Protein AF-A0A7Y6ADG8-F1 (afdb_monomer)

Mean predicted aligned error: 4.76 Å

Radius of gyration: 18.98 Å; Cα contacts (8 Å, |Δi|>4): 24; chains: 1; bounding box: 40×22×49 Å

Nearest PDB structures (foldseek):
  4hri-assembly1_B  TM=6.954E-01  e=3.457E+00  Nostoc sp. PCC 7120 = FACHB-418
  4hri-assembly1_A  TM=6.974E-01  e=5.193E+00  Nostoc sp. PCC 7120 = FACHB-418
  4yrv-ass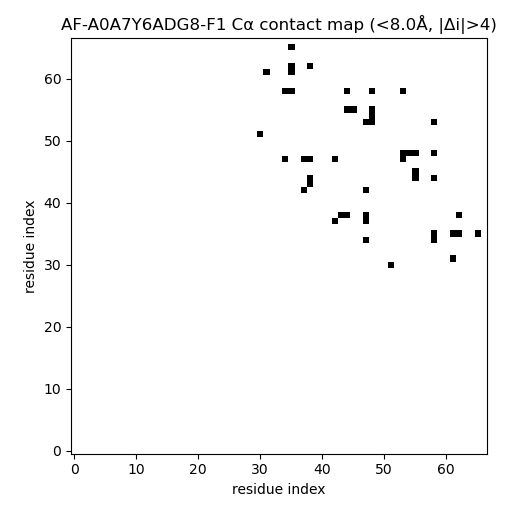embly1_B  TM=6.835E-01  e=6.365E+00  Nostoc sp. PCC 7120 = FACHB-418
  4yrv-assembly1_A  TM=6.819E-01  e=7.290E+00  Nostoc sp. PCC 7120 = FACHB-418

Sequence (67 aa):
MEHSEAAEDLVRAAKAYRRTEKAHEEARQALKQAAVAALAAGVKQSEVVRTTGWTREYLRRLRKKTA

pLDDT: mean 92.67, std 10.62, range [49.97, 98.12]

Structure (mmCIF, N/CA/C/O backbone):
data_AF-A0A7Y6ADG8-F1
#
_entry.id   AF-A0A7Y6ADG8-F1
#
loop_
_atom_site.group_PDB
_atom_site.id
_atom_site.type_symbol
_atom_site.label_atom_id
_atom_site.label_alt_id
_atom_site.label_comp_id
_atom_site.label_asym_id
_atom_site.label_entity_id
_atom_site.label_seq_id
_atom_site.pdbx_PDB_ins_code
_atom_site.Cartn_x
_atom_site.Cartn_y
_atom_site.Cartn_z
_atom_site.occupancy
_atom_site.B_iso_or_equiv
_atom_site.auth_seq_id
_atom_site.auth_comp_id
_atom_site.auth_asym_id
_atom_site.auth_atom_id
_atom_site.pdbx_PDB_model_num
ATOM 1 N N . MET A 1 1 ? 27.444 -10.739 -33.941 1.00 49.97 1 MET A N 1
ATOM 2 C CA . MET A 1 1 ? 26.972 -9.550 -33.197 1.00 49.97 1 MET A CA 1
ATOM 3 C C . MET A 1 1 ? 25.526 -9.796 -32.768 1.00 49.97 1 MET A C 1
ATOM 5 O O . MET A 1 1 ? 24.629 -9.207 -33.339 1.00 49.97 1 MET A O 1
ATOM 9 N N . GLU A 1 2 ? 25.286 -10.689 -31.803 1.00 55.38 2 GLU A N 1
ATOM 10 C CA . GLU A 1 2 ? 23.924 -10.967 -31.279 1.00 55.38 2 GLU A CA 1
ATOM 11 C C . GLU A 1 2 ? 23.716 -10.426 -29.853 1.00 55.38 2 GLU A C 1
ATOM 13 O O . GLU A 1 2 ? 22.643 -10.528 -29.272 1.00 55.38 2 GLU A O 1
ATOM 18 N N . HIS A 1 3 ? 24.738 -9.795 -29.272 1.00 59.25 3 HIS A N 1
ATOM 19 C CA . HIS A 1 3 ? 24.671 -9.277 -27.906 1.00 59.25 3 HIS A CA 1
ATOM 20 C C . HIS A 1 3 ? 23.821 -8.002 -27.765 1.00 59.25 3 HIS A C 1
ATOM 22 O O . HIS A 1 3 ? 23.501 -7.635 -26.639 1.00 59.25 3 HIS A O 1
ATOM 28 N N . SER A 1 4 ? 23.458 -7.316 -28.857 1.00 73.94 4 SER A N 1
ATOM 29 C CA . SER A 1 4 ? 22.731 -6.040 -28.781 1.00 73.94 4 SER A CA 1
ATOM 30 C C . SER A 1 4 ? 21.242 -6.216 -28.484 1.00 73.94 4 SER A C 1
ATOM 32 O O . SER A 1 4 ? 20.725 -5.507 -27.630 1.00 73.94 4 SER A O 1
ATOM 34 N N . GLU A 1 5 ? 20.565 -7.184 -29.109 1.00 81.19 5 GLU A N 1
ATOM 35 C CA . GLU A 1 5 ? 19.121 -7.398 -28.922 1.00 81.19 5 GLU A CA 1
ATOM 36 C C . GLU A 1 5 ? 18.807 -7.930 -27.517 1.00 81.19 5 GLU A C 1
ATOM 38 O O . GLU A 1 5 ? 18.008 -7.343 -26.792 1.00 81.19 5 GLU A O 1
ATOM 43 N N . ALA A 1 6 ? 19.544 -8.948 -27.060 1.00 91.38 6 ALA A N 1
ATOM 44 C CA . ALA A 1 6 ? 19.397 -9.470 -25.701 1.00 91.38 6 ALA A CA 1
ATOM 45 C C . ALA A 1 6 ? 19.716 -8.415 -24.622 1.00 91.38 6 ALA A C 1
ATOM 47 O O . ALA A 1 6 ? 19.067 -8.367 -23.573 1.00 91.38 6 ALA A O 1
ATOM 48 N N . ALA A 1 7 ? 20.703 -7.543 -24.867 1.00 92.44 7 ALA A N 1
ATOM 49 C CA . ALA A 1 7 ? 21.012 -6.441 -23.959 1.00 92.44 7 ALA A CA 1
ATOM 50 C C . ALA A 1 7 ? 19.898 -5.382 -23.947 1.00 92.44 7 ALA A C 1
ATOM 52 O O . ALA A 1 7 ? 19.540 -4.877 -22.879 1.00 92.44 7 ALA A O 1
ATOM 53 N N . GLU A 1 8 ? 19.321 -5.057 -25.103 1.00 94.25 8 GLU A N 1
ATOM 54 C CA . GLU A 1 8 ? 18.181 -4.148 -25.195 1.00 94.25 8 GLU A CA 1
ATOM 55 C C . GLU A 1 8 ? 16.945 -4.699 -24.481 1.00 94.25 8 GLU A C 1
ATOM 57 O O . GLU A 1 8 ? 16.305 -3.963 -23.723 1.00 94.25 8 GLU A O 1
ATOM 62 N N . ASP A 1 9 ? 16.638 -5.983 -24.655 1.00 95.75 9 ASP A N 1
ATOM 63 C CA . ASP A 1 9 ? 15.517 -6.644 -23.989 1.00 95.75 9 ASP A CA 1
ATOM 64 C C . ASP A 1 9 ? 15.691 -6.663 -22.471 1.00 95.75 9 ASP A C 1
ATOM 66 O O . ASP A 1 9 ? 14.761 -6.315 -21.735 1.00 95.75 9 ASP A O 1
ATOM 70 N N . LEU A 1 10 ? 16.904 -6.948 -21.984 1.00 96.19 10 LEU A N 1
ATOM 71 C CA . LEU A 1 10 ? 17.225 -6.848 -20.562 1.00 96.19 10 LEU A CA 1
ATOM 72 C C . LEU A 1 10 ? 16.999 -5.424 -20.033 1.00 96.19 10 LEU A C 1
ATOM 74 O O . LEU A 1 10 ? 16.398 -5.240 -18.971 1.00 96.19 10 LEU A O 1
ATOM 78 N N . VAL A 1 11 ? 17.442 -4.397 -20.766 1.00 97.62 11 VAL A N 1
ATOM 79 C CA . VAL A 1 11 ? 17.238 -2.995 -20.370 1.00 97.62 11 VAL A CA 1
ATOM 80 C C . VAL A 1 11 ? 15.749 -2.645 -20.329 1.00 97.62 11 VAL A C 1
ATOM 82 O O . VAL A 1 11 ? 15.306 -1.982 -19.384 1.00 97.62 11 VAL A O 1
ATOM 85 N N . ARG A 1 12 ? 14.961 -3.086 -21.316 1.00 97.25 12 ARG A N 1
ATOM 86 C CA . ARG A 1 12 ? 13.507 -2.866 -21.361 1.00 97.25 12 ARG A CA 1
ATOM 87 C C . ARG A 1 12 ? 12.814 -3.553 -20.184 1.00 97.25 12 ARG A C 1
ATOM 89 O O . ARG A 1 12 ? 12.071 -2.888 -19.457 1.00 97.25 12 ARG A O 1
ATOM 96 N N . ALA A 1 13 ? 13.122 -4.824 -19.932 1.00 97.81 13 ALA A N 1
ATOM 97 C CA . ALA A 1 13 ? 12.577 -5.586 -18.811 1.00 97.81 13 ALA A CA 1
ATOM 98 C C . ALA A 1 13 ? 12.939 -4.948 -17.45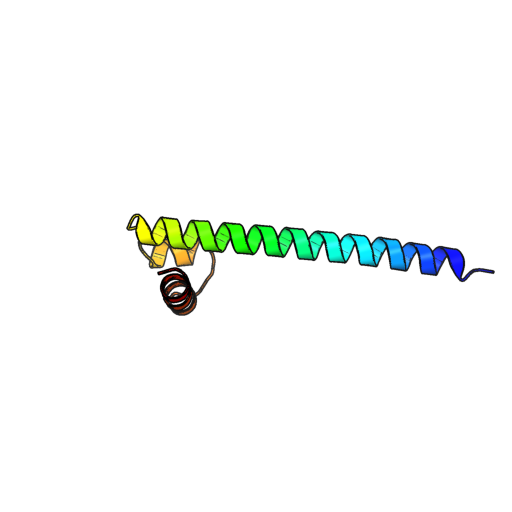8 1.00 97.81 13 ALA A C 1
ATOM 100 O O . ALA A 1 13 ? 12.067 -4.727 -16.616 1.00 97.81 13 ALA A O 1
ATOM 101 N N . ALA A 1 14 ? 14.198 -4.543 -17.269 1.00 98.12 14 ALA A N 1
ATOM 102 C CA . ALA A 1 14 ? 14.650 -3.901 -16.036 1.00 98.12 14 ALA A CA 1
ATOM 103 C C . ALA A 1 14 ? 13.994 -2.530 -15.797 1.00 98.12 14 ALA A C 1
ATOM 105 O O . ALA A 1 14 ? 13.786 -2.134 -14.645 1.00 98.12 14 ALA A O 1
ATOM 106 N N . LYS A 1 15 ? 13.680 -1.776 -16.859 1.00 98.06 15 LYS A N 1
ATOM 107 C CA . LYS A 1 15 ? 12.918 -0.520 -16.759 1.00 98.06 15 LYS A CA 1
ATOM 108 C C . LYS A 1 15 ? 11.459 -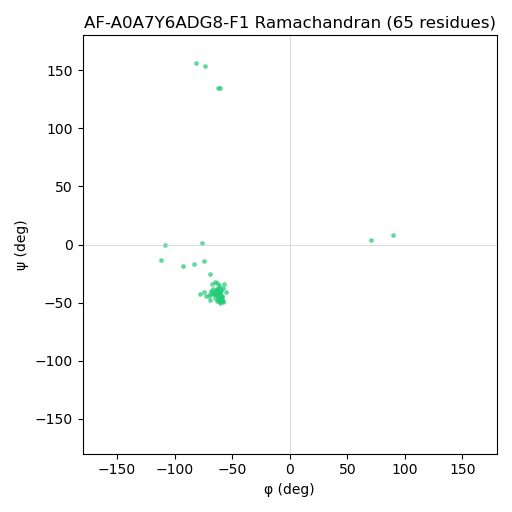0.783 -16.392 1.00 98.06 15 LYS A C 1
ATOM 110 O O . LYS A 1 15 ? 10.938 -0.098 -15.513 1.00 98.06 15 LYS A O 1
ATOM 115 N N . ALA A 1 16 ? 10.822 -1.767 -17.025 1.00 97.94 16 ALA A N 1
ATOM 116 C CA . ALA A 1 16 ? 9.447 -2.154 -16.720 1.00 97.94 16 ALA A CA 1
ATOM 117 C C . ALA A 1 16 ? 9.308 -2.595 -15.256 1.00 97.94 16 ALA A C 1
ATOM 119 O O . ALA A 1 16 ? 8.468 -2.055 -14.541 1.00 97.94 16 ALA A O 1
ATOM 120 N N . TYR A 1 17 ? 10.210 -3.459 -14.786 1.00 97.44 17 TYR A N 1
ATOM 121 C CA . TYR A 1 17 ? 10.259 -3.902 -13.393 1.00 97.44 17 TYR A CA 1
ATOM 122 C C . TYR A 1 17 ? 10.421 -2.734 -12.409 1.00 97.44 17 TYR A C 1
ATOM 124 O O . TYR A 1 17 ? 9.659 -2.587 -11.458 1.00 97.44 17 TYR A O 1
ATOM 132 N N . ARG A 1 18 ? 11.378 -1.829 -12.656 1.00 98.06 18 ARG A N 1
ATOM 133 C CA . ARG A 1 18 ? 11.567 -0.648 -11.795 1.00 98.06 18 ARG A CA 1
ATOM 134 C C . ARG A 1 18 ? 10.339 0.262 -11.774 1.00 98.06 18 ARG A C 1
ATOM 136 O O . ARG A 1 18 ? 10.031 0.852 -10.741 1.00 98.06 18 ARG A O 1
ATOM 143 N N . ARG A 1 19 ? 9.630 0.379 -12.899 1.00 97.69 19 ARG A N 1
ATOM 144 C CA . ARG A 1 19 ? 8.386 1.149 -12.978 1.00 97.69 19 ARG A CA 1
ATOM 145 C C . ARG A 1 19 ? 7.276 0.501 -12.153 1.00 97.69 19 ARG A C 1
ATOM 147 O O . ARG A 1 19 ? 6.569 1.228 -11.460 1.00 97.69 19 ARG A O 1
ATOM 154 N N . THR A 1 20 ? 7.127 -0.822 -12.204 1.00 97.88 20 THR A N 1
ATOM 155 C CA . THR A 1 20 ? 6.116 -1.526 -11.403 1.00 97.88 20 THR A CA 1
ATOM 156 C C . THR A 1 20 ? 6.438 -1.467 -9.918 1.00 97.88 20 THR A C 1
ATOM 158 O O . THR A 1 20 ? 5.537 -1.200 -9.133 1.00 97.88 20 THR A O 1
ATOM 161 N N . GLU A 1 21 ? 7.709 -1.602 -9.533 1.00 98.06 21 GLU A N 1
ATOM 162 C CA . GLU A 1 21 ? 8.140 -1.433 -8.140 1.00 98.06 21 GLU A CA 1
ATOM 163 C C . GLU A 1 21 ? 7.820 -0.031 -7.619 1.00 98.06 21 GLU A C 1
ATOM 165 O O . GLU A 1 21 ? 7.260 0.120 -6.534 1.00 98.06 21 GLU A O 1
ATOM 170 N N . LYS A 1 22 ? 8.100 1.005 -8.420 1.00 97.75 22 LYS A N 1
ATOM 171 C CA . LYS A 1 22 ? 7.755 2.383 -8.060 1.00 97.75 22 LYS A CA 1
ATOM 172 C C . LYS A 1 22 ? 6.243 2.562 -7.893 1.00 97.75 22 LYS A C 1
ATOM 174 O O . LYS A 1 22 ? 5.815 3.097 -6.877 1.00 97.75 22 LYS A O 1
ATOM 179 N N . ALA A 1 23 ? 5.446 2.087 -8.850 1.00 97.50 23 ALA A N 1
ATOM 180 C CA . ALA A 1 23 ? 3.987 2.187 -8.785 1.00 97.50 23 ALA A CA 1
ATOM 181 C C . ALA A 1 23 ? 3.406 1.413 -7.588 1.00 97.50 23 ALA A C 1
ATOM 183 O O . ALA A 1 23 ? 2.489 1.888 -6.920 1.00 97.50 23 ALA A O 1
ATOM 184 N N . HIS A 1 24 ? 3.960 0.238 -7.285 1.00 97.44 24 HIS A N 1
ATOM 185 C CA . HIS A 1 24 ? 3.571 -0.550 -6.124 1.00 97.44 24 HIS A CA 1
ATOM 186 C C . HIS A 1 24 ? 3.928 0.164 -4.816 1.00 97.44 24 HIS A C 1
ATOM 188 O O . HIS A 1 24 ? 3.101 0.213 -3.906 1.00 97.44 24 HIS A O 1
ATOM 194 N N . GLU A 1 25 ? 5.116 0.766 -4.714 1.00 97.50 25 GLU A N 1
ATOM 195 C CA . GLU A 1 25 ? 5.496 1.526 -3.524 1.00 97.50 25 GLU A CA 1
ATOM 196 C C . GLU A 1 25 ? 4.623 2.778 -3.349 1.00 97.50 25 GLU A C 1
ATOM 198 O O . GLU A 1 25 ? 4.153 3.037 -2.243 1.00 97.50 25 GLU A O 1
ATOM 203 N N . GLU A 1 26 ? 4.308 3.506 -4.423 1.00 97.81 26 GLU A N 1
ATOM 204 C CA . GLU A 1 26 ? 3.365 4.635 -4.390 1.00 97.81 26 GLU A CA 1
ATOM 205 C C . GLU A 1 26 ? 1.975 4.196 -3.902 1.00 97.81 26 GLU A C 1
ATOM 207 O O . GLU A 1 26 ? 1.428 4.791 -2.969 1.00 97.81 26 GLU A O 1
ATOM 212 N N . ALA A 1 27 ? 1.436 3.101 -4.449 1.00 97.56 27 ALA A N 1
ATOM 213 C CA . ALA A 1 27 ? 0.169 2.526 -4.000 1.00 97.56 27 ALA A CA 1
ATOM 214 C C . ALA A 1 27 ? 0.225 2.089 -2.526 1.00 97.56 27 ALA A C 1
ATOM 216 O O . ALA A 1 27 ? -0.711 2.325 -1.757 1.00 97.56 27 ALA A O 1
ATOM 217 N N . ARG A 1 28 ? 1.347 1.504 -2.094 1.00 96.12 28 ARG A N 1
ATOM 218 C CA . ARG A 1 28 ? 1.573 1.103 -0.703 1.00 96.12 28 ARG A CA 1
ATOM 219 C C . ARG A 1 28 ? 1.572 2.303 0.237 1.00 96.12 28 ARG A C 1
ATOM 221 O O . ARG A 1 28 ? 1.015 2.211 1.332 1.00 96.12 28 ARG A O 1
ATOM 228 N N . GLN A 1 29 ? 2.192 3.414 -0.154 1.00 96.88 29 GLN A N 1
ATOM 229 C CA . GLN A 1 29 ? 2.203 4.641 0.643 1.00 96.88 29 GLN A CA 1
ATOM 230 C C . GLN A 1 29 ? 0.817 5.290 0.701 1.00 96.88 29 GLN A C 1
ATOM 232 O O . GLN A 1 29 ? 0.370 5.646 1.793 1.00 96.88 29 GLN A O 1
ATOM 237 N N . ALA A 1 30 ? 0.094 5.343 -0.420 1.00 97.38 30 ALA A N 1
ATOM 238 C CA . ALA A 1 30 ? -1.288 5.819 -0.452 1.00 97.38 30 ALA A CA 1
ATOM 239 C C . ALA A 1 30 ? -2.197 4.987 0.473 1.00 97.38 30 ALA A C 1
ATOM 241 O O . ALA A 1 30 ? -2.945 5.543 1.280 1.00 97.38 30 ALA A O 1
ATOM 242 N N . LEU A 1 31 ? -2.069 3.654 0.446 1.00 97.12 31 LEU A N 1
ATOM 243 C CA . LEU A 1 31 ? -2.834 2.766 1.325 1.00 97.12 31 LEU A CA 1
ATOM 244 C C . LEU A 1 31 ? -2.502 2.988 2.808 1.00 97.12 31 LEU A C 1
ATOM 246 O O . LEU A 1 31 ? -3.400 2.971 3.649 1.00 97.12 31 LEU A O 1
ATOM 250 N N . LYS A 1 32 ? -1.228 3.234 3.148 1.00 96.94 32 LYS A N 1
ATOM 251 C CA . LYS A 1 32 ? -0.824 3.559 4.528 1.00 96.94 32 LYS A CA 1
ATOM 252 C C . LYS A 1 32 ? -1.481 4.851 5.003 1.00 96.94 32 LYS A C 1
ATOM 254 O O . LYS A 1 32 ? -2.032 4.871 6.101 1.00 96.94 32 LYS A O 1
ATOM 259 N N . GLN A 1 33 ? -1.438 5.902 4.186 1.00 96.25 33 GLN A N 1
ATOM 260 C CA . GLN A 1 33 ? -2.039 7.196 4.515 1.00 96.25 33 GLN A CA 1
ATOM 261 C C . GLN A 1 33 ? -3.554 7.068 4.708 1.00 96.25 33 GLN A C 1
ATOM 263 O O . GLN A 1 33 ? -4.075 7.508 5.731 1.00 96.25 33 GLN A O 1
ATOM 268 N N . ALA A 1 34 ? -4.242 6.381 3.792 1.00 97.19 34 ALA A N 1
ATOM 269 C CA . ALA A 1 34 ? -5.676 6.125 3.899 1.00 97.19 34 ALA A CA 1
ATOM 270 C C . ALA A 1 34 ? -6.030 5.318 5.161 1.00 97.19 34 ALA A C 1
ATOM 272 O O . ALA A 1 34 ? -6.984 5.653 5.862 1.00 97.19 34 ALA A O 1
ATOM 273 N N . ALA A 1 35 ? -5.236 4.297 5.502 1.00 96.88 35 ALA A N 1
ATOM 274 C CA . ALA A 1 35 ? -5.437 3.508 6.715 1.00 96.88 35 ALA A CA 1
ATOM 275 C C . ALA A 1 35 ? -5.262 4.347 7.993 1.00 96.88 35 ALA A C 1
ATOM 277 O O . ALA A 1 35 ? -6.059 4.218 8.923 1.00 96.88 35 ALA A O 1
ATOM 278 N N . VAL A 1 36 ? -4.248 5.218 8.052 1.00 96.00 36 VAL A N 1
ATOM 279 C CA . VAL A 1 36 ? -4.044 6.126 9.195 1.00 96.00 36 VAL A CA 1
ATOM 280 C C . VAL A 1 36 ? -5.195 7.125 9.308 1.00 96.00 36 VAL A C 1
ATOM 282 O O . VAL A 1 36 ? -5.737 7.286 10.401 1.00 96.00 36 VAL A O 1
ATOM 285 N N . ALA A 1 37 ? -5.612 7.737 8.198 1.00 95.88 37 ALA A N 1
ATOM 286 C CA . ALA A 1 37 ? -6.737 8.669 8.169 1.00 95.88 37 ALA A CA 1
ATOM 287 C C . ALA A 1 37 ? -8.047 8.004 8.622 1.00 95.88 37 ALA A C 1
ATOM 289 O O . ALA A 1 37 ? -8.757 8.553 9.460 1.00 95.88 37 ALA A O 1
ATOM 290 N N . ALA A 1 38 ? -8.333 6.786 8.152 1.00 96.75 38 ALA A N 1
ATOM 291 C CA . ALA A 1 38 ? -9.500 6.015 8.577 1.00 96.75 38 ALA A CA 1
ATOM 292 C C . ALA A 1 38 ? -9.486 5.735 10.090 1.00 96.75 38 ALA A C 1
ATOM 294 O O . ALA A 1 38 ? -10.494 5.930 10.770 1.00 96.75 38 ALA A O 1
ATOM 295 N N . LEU A 1 39 ? -8.337 5.328 10.642 1.00 95.56 39 LEU A N 1
ATOM 296 C CA . LEU A 1 39 ? -8.187 5.117 12.085 1.00 95.56 39 LEU A CA 1
ATOM 297 C C . LEU A 1 39 ? -8.374 6.417 12.881 1.00 95.56 39 LEU A C 1
ATOM 299 O O . LEU A 1 39 ? -8.967 6.379 13.957 1.00 95.56 39 LEU A O 1
ATOM 303 N N . ALA A 1 40 ? -7.879 7.550 12.375 1.00 94.56 40 ALA A N 1
ATOM 304 C CA . ALA A 1 40 ? -8.061 8.861 12.998 1.00 94.56 40 ALA A CA 1
ATOM 305 C C . ALA A 1 40 ? -9.529 9.323 12.957 1.00 94.56 40 ALA A C 1
ATOM 307 O O . ALA A 1 40 ? -10.009 9.922 13.913 1.00 94.56 40 ALA A O 1
ATOM 308 N N . ALA A 1 41 ? -10.261 8.966 11.898 1.00 96.44 41 ALA A N 1
ATOM 309 C CA . ALA A 1 41 ? -11.695 9.208 11.751 1.00 96.44 41 ALA A CA 1
ATOM 310 C C . ALA A 1 41 ? -12.583 8.246 12.573 1.00 96.44 41 ALA A C 1
ATOM 312 O O . ALA A 1 41 ? -13.806 8.326 12.503 1.00 96.44 41 ALA A O 1
ATOM 313 N N . GLY A 1 42 ? -11.993 7.325 13.346 1.00 96.44 42 GLY A N 1
ATOM 314 C CA . GLY A 1 42 ? -12.729 6.410 14.223 1.00 96.44 42 GLY A CA 1
ATOM 315 C C . GLY A 1 42 ? -13.159 5.088 13.579 1.00 96.44 42 GLY A C 1
ATOM 316 O O . GLY A 1 42 ? -13.877 4.312 14.216 1.00 96.44 42 GLY A O 1
ATOM 317 N N . VAL A 1 43 ? -12.706 4.776 12.358 1.00 97.19 43 VAL A N 1
ATOM 318 C CA . VAL A 1 43 ? -12.947 3.460 11.744 1.00 97.19 43 VAL A CA 1
ATOM 319 C C . VAL A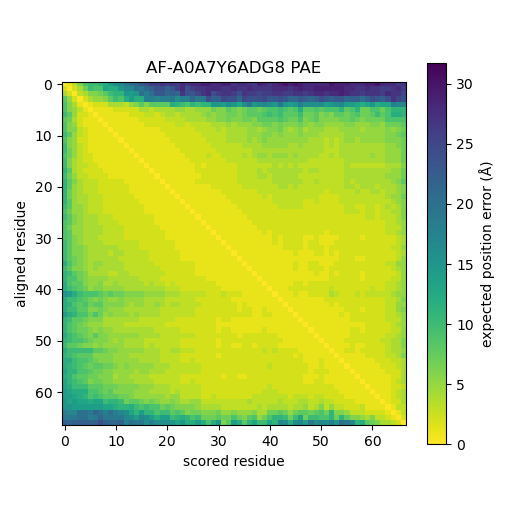 1 43 ? -12.327 2.368 12.616 1.00 97.19 43 VAL A C 1
ATOM 321 O O . VAL A 1 43 ? -11.182 2.467 13.071 1.00 97.19 43 VAL A O 1
ATOM 324 N N . LYS A 1 44 ? -13.084 1.289 12.853 1.00 96.81 44 LYS A N 1
ATOM 325 C CA . LYS A 1 44 ? -12.638 0.191 13.716 1.00 96.81 44 LYS A CA 1
ATOM 326 C C . LYS A 1 44 ? -11.396 -0.475 13.129 1.00 96.81 44 LYS A C 1
ATOM 328 O O . LYS A 1 44 ? -11.358 -0.855 11.962 1.00 96.81 44 LYS A O 1
ATOM 333 N N . GLN A 1 45 ? -10.401 -0.734 13.974 1.00 96.25 45 GLN A N 1
ATOM 334 C CA . GLN A 1 45 ? -9.158 -1.380 13.547 1.00 96.25 45 GLN A CA 1
ATOM 335 C C . GLN A 1 45 ? -9.391 -2.750 12.883 1.00 96.25 45 GLN A C 1
ATOM 337 O O . GLN A 1 45 ? -8.673 -3.103 11.955 1.00 96.25 45 GLN A O 1
ATOM 342 N N . SER A 1 46 ? -10.396 -3.518 13.319 1.00 97.25 46 SER A N 1
ATOM 343 C CA . SER A 1 46 ? -10.766 -4.801 12.698 1.00 97.25 46 SER A CA 1
ATOM 344 C C . SER A 1 46 ? -11.249 -4.661 11.255 1.00 97.25 46 SER A C 1
ATOM 346 O O . SER A 1 46 ? -10.998 -5.546 10.442 1.00 97.25 46 SER A O 1
ATOM 348 N N . GLU A 1 47 ? -11.918 -3.560 10.932 1.00 97.81 47 GLU A N 1
ATOM 349 C CA . GLU A 1 47 ? -12.369 -3.261 9.579 1.00 97.81 47 GLU A CA 1
ATOM 350 C C . GLU A 1 47 ? -11.193 -2.871 8.686 1.00 97.81 47 GLU A C 1
ATOM 352 O O . GLU A 1 47 ? -11.041 -3.432 7.606 1.00 97.81 47 GLU A O 1
ATOM 357 N N . VAL A 1 48 ? -10.284 -2.026 9.181 1.00 97.44 48 VAL A N 1
ATOM 358 C CA . VAL A 1 48 ? -9.055 -1.677 8.451 1.00 97.44 48 VAL A CA 1
ATOM 359 C C . VAL A 1 48 ? -8.196 -2.920 8.177 1.00 97.44 48 VAL A C 1
ATOM 361 O O .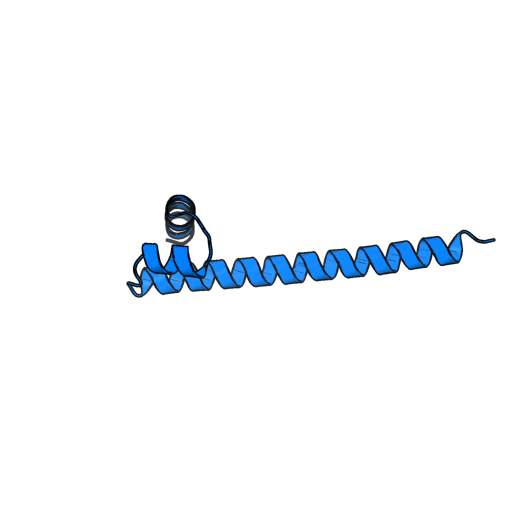 VAL A 1 48 ? -7.670 -3.069 7.077 1.00 97.44 48 VAL A O 1
ATOM 364 N N . VAL A 1 49 ? -8.090 -3.852 9.131 1.00 97.94 49 VAL A N 1
ATOM 365 C CA . VAL A 1 49 ? -7.434 -5.161 8.923 1.00 97.94 49 VAL A CA 1
ATOM 366 C C . VAL A 1 49 ? -8.094 -5.943 7.792 1.00 97.94 49 VAL A C 1
ATOM 368 O O . VAL A 1 49 ? -7.399 -6.423 6.903 1.00 97.94 49 VAL A O 1
ATOM 371 N N . ARG A 1 50 ? -9.427 -6.060 7.806 1.00 97.81 50 ARG A N 1
ATOM 372 C CA . ARG A 1 50 ? -10.174 -6.805 6.784 1.00 97.81 50 ARG A CA 1
ATOM 373 C C . ARG A 1 50 ? -9.970 -6.210 5.389 1.00 97.81 50 ARG A C 1
ATOM 375 O O . ARG A 1 50 ? -9.800 -6.965 4.443 1.00 97.81 50 ARG A O 1
ATOM 382 N N . THR A 1 51 ? -9.963 -4.884 5.274 1.00 97.31 51 THR A N 1
ATOM 383 C CA . THR A 1 51 ? -9.808 -4.184 3.990 1.00 97.31 51 THR A CA 1
ATOM 384 C C . THR A 1 51 ? -8.376 -4.228 3.459 1.00 97.31 51 THR A C 1
ATOM 386 O O . THR A 1 51 ? -8.170 -4.392 2.264 1.00 97.31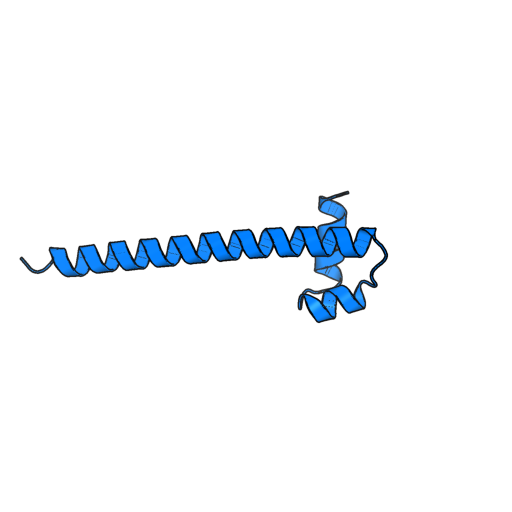 51 THR A O 1
ATOM 389 N N . THR A 1 52 ? -7.373 -4.072 4.328 1.00 96.38 52 THR A N 1
ATOM 390 C CA . THR A 1 52 ? -5.962 -3.971 3.906 1.00 96.38 52 THR A CA 1
ATOM 391 C C . THR A 1 52 ? -5.224 -5.310 3.884 1.00 96.38 52 THR A C 1
ATOM 393 O O . THR A 1 52 ? -4.150 -5.405 3.296 1.00 96.38 52 THR A O 1
ATOM 396 N N . GLY A 1 53 ? -5.742 -6.328 4.577 1.00 97.00 53 GLY A N 1
ATOM 397 C CA . GLY A 1 53 ? -5.032 -7.582 4.839 1.00 97.00 53 GLY A CA 1
ATOM 398 C C . GLY A 1 53 ? -3.875 -7.448 5.840 1.00 97.00 53 GLY A C 1
ATOM 399 O O . GLY A 1 53 ? -3.157 -8.416 6.088 1.00 97.00 53 GLY A O 1
ATOM 400 N N . TRP A 1 54 ? -3.655 -6.268 6.430 1.00 96.81 54 TRP A N 1
ATOM 401 C CA . TRP A 1 54 ? -2.578 -6.061 7.397 1.00 96.81 54 TRP A CA 1
ATOM 402 C C . TRP A 1 54 ? -2.951 -6.541 8.791 1.00 96.81 54 TRP A C 1
ATOM 404 O O . TRP A 1 54 ? -4.112 -6.570 9.182 1.00 96.81 54 TRP A O 1
ATOM 414 N N . THR A 1 55 ? -1.942 -6.856 9.599 1.00 97.31 55 THR A N 1
ATOM 415 C CA . THR A 1 55 ? -2.173 -7.241 10.992 1.00 97.31 55 THR A CA 1
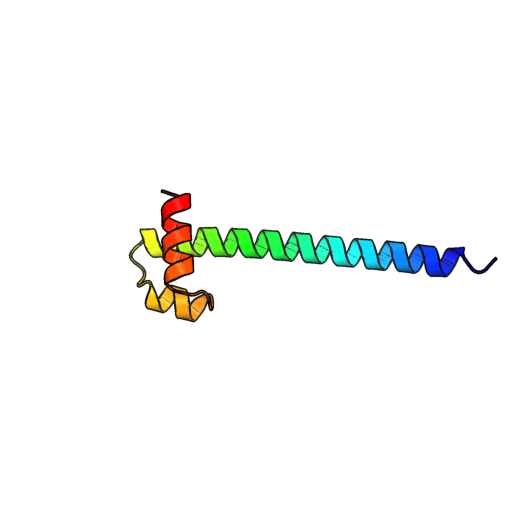ATOM 416 C C . THR A 1 55 ? -2.548 -6.031 11.850 1.00 97.31 55 THR A C 1
ATOM 418 O O . THR A 1 55 ? -2.130 -4.896 11.598 1.00 97.31 55 THR A O 1
ATOM 421 N N . ARG A 1 56 ? -3.287 -6.274 12.943 1.00 95.50 56 ARG A N 1
ATOM 422 C CA . ARG A 1 56 ? -3.571 -5.233 13.950 1.00 95.50 56 ARG A CA 1
ATOM 423 C C . ARG A 1 56 ? -2.283 -4.607 14.481 1.00 95.50 56 ARG A C 1
ATOM 425 O O . ARG A 1 56 ? -2.201 -3.391 14.635 1.00 95.50 56 ARG A O 1
ATOM 432 N N . GLU A 1 57 ? -1.267 -5.431 14.722 1.00 96.69 57 GLU A N 1
ATOM 433 C CA . GLU A 1 57 ? 0.019 -4.966 15.231 1.00 96.69 57 GLU A CA 1
ATOM 434 C C . GLU A 1 57 ? 0.728 -4.032 14.242 1.00 96.69 57 GLU A C 1
ATOM 436 O O . GLU A 1 57 ? 1.260 -2.999 14.650 1.00 96.69 57 GLU A O 1
ATOM 441 N N . TYR A 1 58 ? 0.674 -4.331 12.940 1.00 95.75 58 TYR A N 1
ATOM 442 C CA . TYR A 1 58 ? 1.214 -3.442 11.915 1.00 95.75 58 TYR A CA 1
ATOM 443 C C . TYR A 1 58 ? 0.519 -2.075 11.926 1.00 95.75 58 TYR A C 1
ATOM 445 O O . TYR A 1 58 ? 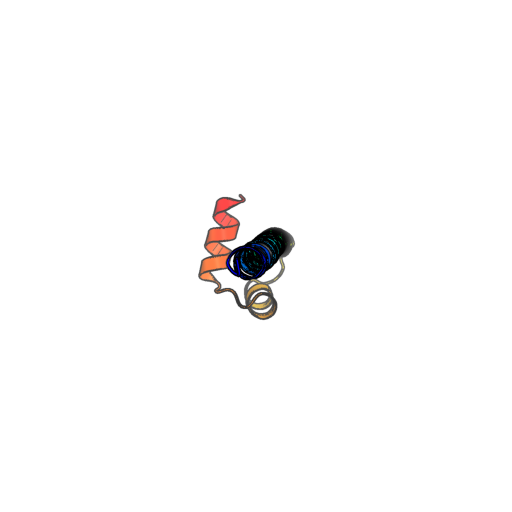1.192 -1.047 12.003 1.00 95.75 58 TYR A O 1
ATOM 453 N N . LEU A 1 59 ? -0.818 -2.057 11.950 1.00 94.88 59 LEU A N 1
ATOM 454 C CA . LEU A 1 59 ? -1.607 -0.820 12.019 1.00 94.88 59 LEU A CA 1
ATOM 455 C C . LEU A 1 59 ? -1.304 0.002 13.280 1.00 94.88 59 LEU A C 1
ATOM 457 O O . LEU A 1 59 ? -1.212 1.227 13.215 1.00 94.88 59 LEU A O 1
ATOM 461 N N . ARG A 1 60 ? -1.092 -0.659 14.425 1.00 92.75 60 ARG A N 1
ATOM 462 C CA . ARG A 1 60 ? -0.717 0.007 15.681 1.00 92.75 60 ARG A CA 1
ATOM 463 C C . ARG A 1 60 ? 0.632 0.713 15.560 1.00 92.75 60 ARG A C 1
ATOM 465 O O . ARG A 1 60 ? 0.761 1.856 15.996 1.00 92.75 60 ARG A O 1
ATOM 472 N N . ARG A 1 61 ? 1.637 0.051 14.977 1.00 93.75 61 ARG A N 1
ATOM 473 C CA . ARG A 1 61 ? 2.957 0.660 14.739 1.00 93.75 61 ARG A CA 1
ATOM 474 C C . ARG A 1 61 ? 2.881 1.784 13.715 1.00 93.75 61 ARG A C 1
ATOM 476 O O . ARG A 1 61 ? 3.556 2.789 13.894 1.00 93.75 61 ARG A O 1
ATOM 483 N N . LEU A 1 62 ? 2.065 1.618 12.674 1.00 91.38 62 LEU A N 1
ATOM 484 C CA . LEU A 1 62 ? 1.863 2.634 11.648 1.00 91.38 62 LEU A CA 1
ATOM 485 C C . LEU A 1 62 ? 1.291 3.915 12.266 1.00 91.38 62 LEU A C 1
ATOM 487 O O . LEU A 1 62 ? 1.896 4.968 12.120 1.00 91.38 62 LEU A O 1
ATOM 491 N N . ARG A 1 63 ? 0.218 3.808 13.063 1.00 87.50 63 ARG A N 1
ATOM 492 C CA . ARG A 1 63 ? -0.378 4.960 13.757 1.00 87.50 63 ARG A CA 1
ATOM 493 C C . ARG A 1 63 ? 0.616 5.683 14.672 1.00 87.50 63 ARG A C 1
ATOM 495 O O . ARG A 1 63 ? 0.596 6.900 14.735 1.00 87.50 63 ARG A O 1
ATOM 502 N N . LYS A 1 64 ? 1.502 4.948 15.356 1.00 88.31 64 LYS A N 1
ATOM 503 C CA . LYS A 1 64 ? 2.546 5.528 16.226 1.00 88.31 64 LYS A CA 1
ATOM 504 C C . LYS A 1 64 ? 3.651 6.278 15.477 1.00 88.31 64 LYS A C 1
ATOM 506 O O . LYS A 1 64 ? 4.310 7.097 16.090 1.00 88.31 64 LYS A O 1
ATOM 511 N N . LYS A 1 65 ? 3.911 5.949 14.209 1.00 81.00 65 LYS A N 1
ATOM 512 C CA . LYS A 1 65 ? 4.940 6.622 13.396 1.00 81.00 65 LYS A CA 1
ATOM 513 C C . LYS A 1 65 ? 4.443 7.919 12.756 1.00 81.00 65 LYS A C 1
ATOM 515 O O . LYS A 1 65 ? 5.258 8.671 12.240 1.00 81.00 65 LYS A O 1
ATOM 520 N N . THR A 1 66 ? 3.127 8.112 12.706 1.00 71.94 66 THR A N 1
ATOM 521 C CA . THR A 1 66 ? 2.474 9.236 12.018 1.00 71.94 66 THR A CA 1
ATOM 522 C C . THR A 1 66 ? 1.810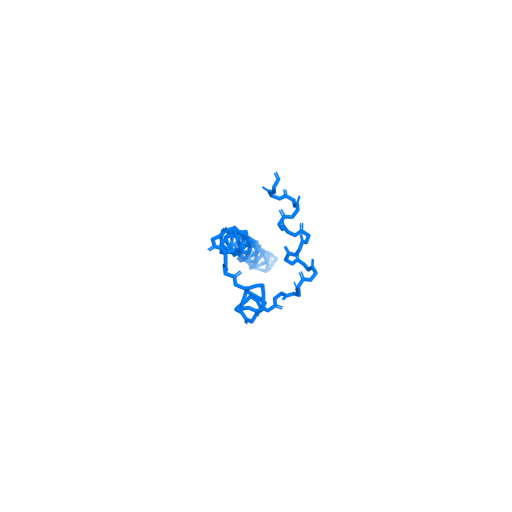 10.219 12.990 1.00 71.94 66 THR A C 1
ATOM 524 O O . THR A 1 66 ? 1.430 11.303 12.562 1.00 71.94 66 THR A O 1
ATOM 527 N N . ALA A 1 67 ? 1.660 9.837 14.263 1.00 58.81 67 ALA A N 1
ATOM 528 C CA . ALA A 1 67 ? 1.293 10.724 15.369 1.00 58.81 67 ALA A CA 1
ATOM 529 C C . ALA A 1 67 ? 2.536 11.448 15.893 1.00 58.81 67 ALA A C 1
ATOM 531 O O . ALA A 1 67 ? 2.396 12.634 16.251 1.00 58.81 67 ALA A O 1
#

Secondary structure (DSSP, 8-state):
--HHHHHHHHHHHHHHHHHHHHHHHHHHHHHHHHHHHHHHTT--HHHHHHHH---HHHHHHHHHHH-

Solvent-accessible surface area (backbone atoms only — not comparable to full-atom values): 3880 Å² total; per-residue (Å²): 138,72,68,60,61,60,51,49,51,50,52,52,52,54,50,52,52,53,50,50,53,49,53,50,51,52,52,52,51,52,50,49,53,52,51,46,51,39,50,74,74,64,48,55,66,71,56,54,24,69,75,68,73,49,53,68,68,56,54,54,54,50,48,65,76,76,106

Foldseek 3Di:
DPVPVVVVVVVVVVVVVVVVVVVVVVVVVVLLVVLLVCVVVVNDLVVNCVVVVDDSVVSVVSNVVVD